Protein AF-A0A3B9V3M6-F1 (afdb_monomer_lite)

Sequence (54 aa):
MRINHPLTGSMVALITPMFEDGSVDFVALESLVEFHIASGTKAIISMGTTGESA

Foldseek 3Di:
DDDPDLPPDAEDEDQQDADPVRHTPVVVVVVVVVVCVVVVHSYYDYDDVNNPDD

Secondary structure (DSSP, 8-state):
-----S--S-EEE----B-TTS-B-HHHHHHHHHHHHHTT-SEEE--STTTT--

Structure (mmCIF, N/CA/C/O backbone):
data_AF-A0A3B9V3M6-F1
#
_entry.id   AF-A0A3B9V3M6-F1
#
loop_
_atom_site.group_PDB
_atom_site.id
_atom_site.type_symbol
_atom_site.label_atom_id
_atom_site.label_alt_id
_atom_site.label_comp_id
_atom_site.label_asym_id
_atom_site.label_entity_id
_atom_site.label_seq_id
_atom_site.pdbx_PDB_ins_code
_atom_site.Cartn_x
_atom_site.Cartn_y
_atom_site.Cartn_z
_atom_site.occupancy
_atom_site.B_iso_or_equiv
_atom_site.auth_seq_id
_atom_site.auth_comp_id
_atom_site.auth_asym_id
_atom_site.auth_atom_id
_atom_site.pdbx_PDB_model_num
ATOM 1 N N . MET A 1 1 ? -2.638 20.625 28.804 1.00 45.28 1 MET A N 1
ATOM 2 C CA . MET A 1 1 ? -3.401 20.696 27.539 1.00 45.28 1 MET A CA 1
ATOM 3 C C . MET A 1 1 ? -3.104 19.422 26.758 1.00 45.28 1 MET A C 1
ATOM 5 O O . MET A 1 1 ? -1.961 19.232 26.369 1.00 45.28 1 MET A O 1
ATOM 9 N N . ARG A 1 2 ? -4.056 18.487 26.642 1.00 55.66 2 ARG A N 1
ATOM 10 C CA . ARG A 1 2 ? -3.892 17.303 25.781 1.00 55.66 2 ARG A CA 1
ATOM 11 C C . ARG A 1 2 ? -4.357 17.694 24.386 1.00 55.66 2 ARG A C 1
ATOM 13 O O . ARG A 1 2 ? -5.529 18.006 24.208 1.00 55.66 2 ARG A O 1
ATOM 20 N N . ILE A 1 3 ? -3.439 17.727 23.429 1.00 59.28 3 ILE A N 1
ATOM 21 C CA . ILE A 1 3 ? -3.791 17.883 22.021 1.00 59.28 3 ILE A CA 1
ATOM 22 C C . ILE A 1 3 ? -4.286 16.504 21.564 1.00 59.28 3 ILE A C 1
ATOM 24 O O . ILE A 1 3 ? -3.483 15.585 21.416 1.00 59.28 3 ILE A O 1
ATOM 28 N N . ASN A 1 4 ? -5.601 16.321 21.404 1.00 57.66 4 ASN A N 1
ATOM 29 C CA . ASN A 1 4 ? -6.153 15.141 20.731 1.00 57.66 4 ASN A CA 1
ATOM 30 C C . ASN A 1 4 ? -5.825 15.265 19.239 1.00 57.66 4 ASN A C 1
ATOM 32 O O . ASN A 1 4 ? -6.624 15.769 18.454 1.00 57.66 4 ASN A O 1
ATOM 36 N N . HIS A 1 5 ? -4.611 14.872 18.861 1.00 57.47 5 HIS A N 1
ATOM 37 C CA . HIS A 1 5 ? -4.193 14.891 17.469 1.00 57.47 5 HIS A CA 1
ATOM 38 C C . HIS A 1 5 ? -4.869 13.715 16.735 1.00 57.47 5 HIS A C 1
ATOM 40 O O . HIS A 1 5 ? -4.717 12.570 17.170 1.00 57.47 5 HIS A O 1
ATOM 46 N N . PRO A 1 6 ? -5.587 13.945 15.617 1.00 60.41 6 PRO A N 1
ATOM 47 C CA . PRO A 1 6 ? -6.259 12.885 14.849 1.00 60.41 6 PRO A CA 1
ATOM 48 C C . PRO A 1 6 ? -5.313 11.836 14.231 1.00 60.41 6 PRO A C 1
ATOM 50 O O . PRO A 1 6 ? -5.780 10.841 13.691 1.00 60.41 6 PRO A O 1
ATOM 53 N N . LEU A 1 7 ? -3.993 12.020 14.343 1.00 59.91 7 LEU A N 1
ATOM 54 C CA . LEU A 1 7 ? -2.955 11.141 13.797 1.00 59.91 7 LEU A CA 1
ATOM 55 C C . LEU A 1 7 ? -2.390 10.201 14.875 1.00 59.91 7 LEU A C 1
ATOM 57 O O . LEU A 1 7 ? -1.181 10.057 15.030 1.00 59.91 7 LEU A O 1
ATOM 61 N N . THR A 1 8 ? -3.265 9.605 15.687 1.00 61.66 8 THR A N 1
ATOM 62 C CA . THR A 1 8 ? -2.878 8.646 16.734 1.00 61.66 8 THR A CA 1
ATOM 63 C C . THR A 1 8 ? -3.388 7.247 16.380 1.00 61.66 8 THR A C 1
ATOM 65 O O . THR A 1 8 ? -4.594 6.990 16.350 1.00 61.66 8 THR A O 1
ATOM 68 N N . GLY A 1 9 ? -2.466 6.329 16.081 1.00 67.00 9 GLY A N 1
ATOM 69 C CA . GLY A 1 9 ? -2.765 4.965 15.633 1.00 67.00 9 GLY A CA 1
ATOM 70 C C . GLY A 1 9 ? -1.649 4.384 14.760 1.00 67.00 9 GLY A C 1
ATOM 71 O O . GLY A 1 9 ? -0.589 4.992 14.633 1.00 67.00 9 GLY A O 1
ATOM 72 N N . SER A 1 10 ? -1.889 3.215 14.157 1.00 67.94 10 SER A N 1
ATOM 73 C CA . SER A 1 10 ? -0.988 2.645 13.147 1.00 67.94 10 SER A CA 1
ATOM 74 C C . SER A 1 10 ? -1.090 3.447 11.849 1.00 67.94 10 SER A C 1
ATOM 76 O O . SER A 1 10 ? -2.196 3.661 11.340 1.00 67.94 10 SER A O 1
ATOM 78 N N . MET A 1 11 ? 0.058 3.901 11.349 1.00 68.25 11 MET A N 1
ATOM 79 C CA . MET A 1 11 ? 0.208 4.648 10.102 1.00 68.25 11 MET A CA 1
ATOM 80 C C . MET A 1 11 ? 1.253 3.927 9.257 1.00 68.25 11 MET A C 1
ATOM 82 O O . MET A 1 11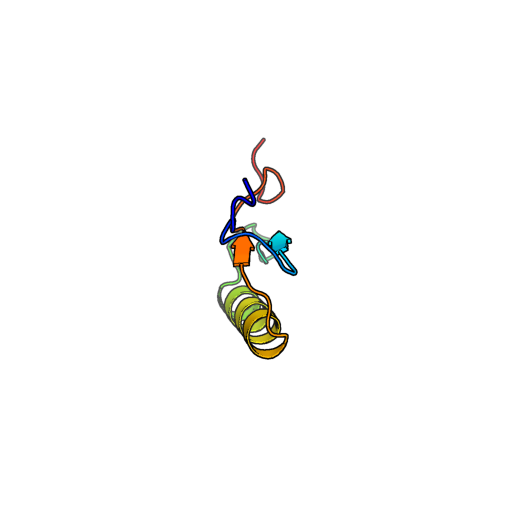 ? 2.373 3.716 9.723 1.00 68.25 11 MET A O 1
ATOM 86 N N . VAL A 1 12 ? 0.882 3.529 8.041 1.00 71.88 12 VAL A N 1
ATOM 87 C CA . VAL A 1 12 ? 1.758 2.759 7.149 1.00 71.88 12 VAL A CA 1
ATOM 88 C C . VAL A 1 12 ? 2.070 3.586 5.908 1.00 71.88 12 VAL A C 1
ATOM 90 O O . VAL A 1 12 ? 1.168 4.140 5.276 1.00 71.88 12 VAL A O 1
ATOM 93 N N . ALA A 1 13 ? 3.359 3.676 5.580 1.00 74.12 13 ALA A N 1
ATOM 94 C CA . ALA A 1 13 ? 3.815 4.148 4.281 1.00 74.12 13 ALA A CA 1
ATOM 95 C C . ALA A 1 13 ? 3.665 2.991 3.292 1.00 74.12 13 ALA A C 1
ATOM 97 O O . ALA A 1 13 ? 4.342 1.970 3.429 1.00 74.12 13 ALA A O 1
ATOM 98 N N . LEU A 1 14 ? 2.744 3.127 2.342 1.00 77.00 14 LEU A N 1
ATOM 99 C CA . LEU A 1 14 ? 2.545 2.102 1.326 1.00 77.00 14 LEU A CA 1
ATOM 100 C C . LEU A 1 14 ? 3.680 2.141 0.310 1.00 77.00 14 LEU A C 1
ATOM 102 O O . LEU A 1 14 ? 4.078 3.212 -0.148 1.00 77.00 14 LEU A O 1
ATOM 106 N N . ILE A 1 15 ? 4.161 0.956 -0.058 1.00 80.62 15 ILE A N 1
ATOM 107 C CA . ILE A 1 15 ? 4.900 0.786 -1.305 1.00 80.62 15 ILE A CA 1
ATOM 108 C C . ILE A 1 15 ? 3.941 1.034 -2.473 1.00 80.62 15 ILE A C 1
ATOM 110 O O . ILE A 1 15 ? 2.773 0.659 -2.384 1.00 80.62 15 ILE A O 1
ATOM 114 N N . THR A 1 16 ? 4.426 1.656 -3.547 1.00 85.75 16 THR A N 1
ATOM 115 C CA . THR A 1 16 ? 3.704 1.736 -4.822 1.00 85.75 16 THR A CA 1
ATOM 116 C C . THR A 1 16 ? 4.062 0.492 -5.630 1.00 85.75 16 THR A C 1
ATOM 118 O O . THR A 1 16 ? 5.199 0.406 -6.094 1.00 85.75 16 THR A O 1
ATOM 121 N N . PRO A 1 17 ? 3.164 -0.497 -5.780 1.00 85.25 17 PRO A N 1
ATOM 122 C CA . PRO A 1 17 ? 3.441 -1.655 -6.614 1.00 85.25 17 PRO A CA 1
ATOM 123 C C . PRO A 1 17 ? 3.603 -1.201 -8.064 1.00 85.25 17 PRO A C 1
ATOM 125 O O . PRO A 1 17 ? 2.796 -0.418 -8.570 1.00 85.25 17 PRO A O 1
ATOM 128 N N . MET A 1 18 ? 4.655 -1.674 -8.719 1.00 89.12 18 MET A N 1
ATOM 129 C CA . MET A 1 18 ? 4.940 -1.390 -10.120 1.00 89.12 18 MET A CA 1
ATOM 130 C C . MET A 1 18 ? 5.301 -2.687 -10.837 1.00 89.12 18 MET A C 1
ATOM 132 O O . MET A 1 18 ? 5.849 -3.612 -10.231 1.00 89.12 18 MET A O 1
ATOM 136 N N . PHE A 1 19 ? 4.990 -2.748 -12.124 1.00 87.06 19 PHE A N 1
ATOM 137 C CA . PHE A 1 19 ? 5.472 -3.780 -13.028 1.00 87.06 19 PHE A CA 1
ATOM 138 C C . PHE A 1 19 ? 6.964 -3.566 -13.332 1.00 87.06 19 PHE A C 1
ATOM 140 O O . PHE A 1 19 ? 7.531 -2.510 -13.055 1.00 87.06 19 PHE A O 1
ATOM 147 N N . GLU A 1 20 ? 7.617 -4.567 -13.928 1.00 87.44 20 GLU A N 1
ATOM 148 C CA . GLU A 1 20 ? 9.049 -4.500 -14.270 1.00 87.44 20 GLU A CA 1
ATOM 149 C C . GLU A 1 20 ? 9.391 -3.360 -15.248 1.00 87.44 20 GLU A C 1
ATOM 151 O O . GLU A 1 20 ? 10.543 -2.940 -15.329 1.00 87.44 20 GLU A O 1
ATOM 156 N N . ASP A 1 21 ? 8.397 -2.847 -15.978 1.00 89.19 21 ASP A N 1
ATOM 157 C CA . ASP A 1 21 ? 8.526 -1.705 -16.886 1.00 89.19 21 ASP A CA 1
ATOM 158 C C . ASP A 1 21 ? 8.377 -0.335 -16.191 1.00 89.19 21 ASP A C 1
ATOM 160 O O . ASP A 1 21 ? 8.454 0.700 -16.855 1.00 89.19 21 ASP A O 1
ATOM 164 N N . GLY A 1 22 ? 8.168 -0.319 -14.869 1.00 84.50 22 GLY A N 1
ATOM 165 C CA . GLY A 1 22 ? 7.960 0.886 -14.063 1.00 84.50 22 GLY A CA 1
ATOM 166 C C . GLY A 1 22 ? 6.534 1.443 -14.111 1.00 84.50 22 GLY A C 1
ATOM 167 O O . GLY A 1 22 ? 6.258 2.478 -13.503 1.00 84.50 22 GLY A O 1
ATOM 168 N N . SER A 1 23 ? 5.602 0.794 -14.815 1.00 87.62 23 SER A N 1
ATOM 169 C CA . SER A 1 23 ? 4.193 1.186 -14.771 1.00 87.62 23 SER A CA 1
ATOM 170 C C . SER A 1 23 ? 3.545 0.743 -13.457 1.00 87.62 23 SER A C 1
ATOM 172 O O . SER A 1 23 ? 3.880 -0.295 -12.894 1.00 87.62 23 SER A O 1
ATOM 174 N N . VAL A 1 24 ? 2.618 1.545 -12.931 1.00 86.75 24 VAL A N 1
ATOM 175 C CA . VAL A 1 24 ? 1.967 1.260 -11.643 1.00 86.75 24 VAL A CA 1
ATOM 176 C C . VAL A 1 24 ? 1.007 0.079 -11.773 1.00 86.75 24 VAL A C 1
ATOM 178 O O . VAL A 1 24 ? 0.111 0.083 -12.620 1.00 86.75 24 VAL A O 1
ATOM 181 N N . ASP A 1 25 ? 1.138 -0.891 -10.870 1.00 91.06 25 ASP A N 1
ATOM 182 C CA . ASP A 1 25 ? 0.170 -1.971 -10.702 1.00 91.06 25 ASP A CA 1
ATOM 183 C C . ASP A 1 25 ? -0.956 -1.513 -9.764 1.00 91.06 25 ASP A C 1
ATOM 185 O O . ASP A 1 25 ? 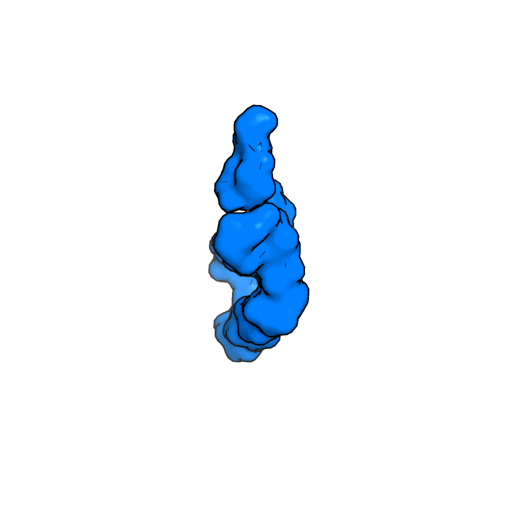-0.909 -1.651 -8.537 1.00 91.06 25 ASP A O 1
ATOM 189 N N . PHE A 1 26 ? -1.992 -0.931 -10.370 1.00 88.12 26 PHE A N 1
ATOM 190 C CA . PHE A 1 26 ? -3.167 -0.435 -9.655 1.00 88.12 26 PHE A CA 1
ATOM 191 C C . PHE A 1 26 ? -3.981 -1.544 -8.980 1.00 88.12 26 PHE A C 1
ATOM 193 O O . PHE A 1 26 ? -4.615 -1.281 -7.961 1.00 88.12 26 PHE A O 1
ATOM 200 N N . VAL A 1 27 ? -3.953 -2.773 -9.505 1.00 91.25 27 VAL A N 1
ATOM 201 C CA . VAL A 1 27 ? -4.712 -3.902 -8.945 1.00 91.25 27 VAL A CA 1
ATOM 202 C C . VAL A 1 27 ? -4.058 -4.379 -7.648 1.00 91.25 27 VAL A C 1
ATOM 204 O O . VAL A 1 27 ? -4.732 -4.592 -6.633 1.00 91.25 27 VAL A O 1
ATOM 207 N N . ALA A 1 28 ? -2.729 -4.498 -7.648 1.00 88.62 28 ALA A N 1
ATOM 208 C CA . ALA A 1 28 ? -1.975 -4.788 -6.435 1.00 88.62 28 ALA A CA 1
ATOM 209 C C . ALA A 1 28 ? -2.096 -3.650 -5.410 1.00 88.62 28 ALA A C 1
ATOM 211 O O . ALA A 1 28 ? -2.237 -3.915 -4.213 1.00 88.62 28 ALA A O 1
ATOM 21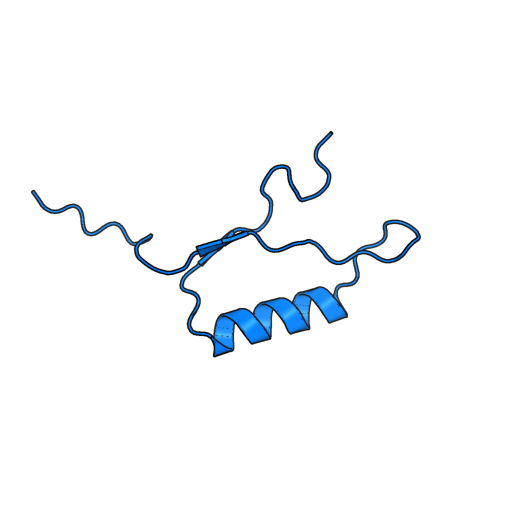2 N N . LEU A 1 29 ? -2.092 -2.391 -5.864 1.00 88.88 29 LEU A N 1
ATOM 213 C CA . LEU A 1 29 ? -2.272 -1.233 -4.989 1.00 88.88 29 LEU A CA 1
ATOM 214 C C . LEU A 1 29 ? -3.648 -1.238 -4.307 1.00 88.88 29 LEU A C 1
ATOM 216 O O . LEU A 1 29 ? -3.722 -1.030 -3.097 1.00 88.88 29 LEU A O 1
ATOM 220 N N . GLU A 1 30 ? -4.720 -1.517 -5.050 1.00 89.31 30 GLU A N 1
ATOM 221 C CA . GLU A 1 30 ? -6.078 -1.653 -4.506 1.00 89.31 30 GLU A CA 1
A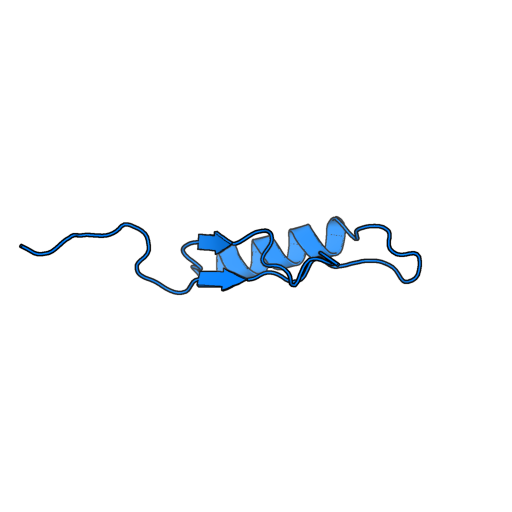TOM 222 C C . GLU A 1 30 ? -6.141 -2.757 -3.442 1.00 89.31 30 GLU A C 1
ATOM 224 O O . GLU A 1 30 ? -6.605 -2.527 -2.325 1.00 89.31 30 GLU A O 1
ATOM 229 N N . SER A 1 31 ? -5.569 -3.927 -3.737 1.00 89.00 31 SER A N 1
ATOM 230 C CA . SER A 1 31 ? -5.520 -5.053 -2.793 1.00 89.00 31 SER A CA 1
ATOM 231 C C . SER A 1 31 ? -4.776 -4.701 -1.498 1.00 89.00 31 SER A C 1
ATOM 233 O O . SER A 1 31 ? -5.176 -5.107 -0.403 1.00 89.00 31 SER A O 1
ATOM 235 N N . LEU A 1 32 ? -3.695 -3.924 -1.604 1.00 87.19 32 LEU A N 1
ATOM 236 C CA . LEU A 1 32 ? -2.912 -3.464 -0.461 1.00 87.19 32 LEU A CA 1
ATOM 237 C C . LEU A 1 32 ? -3.701 -2.462 0.395 1.00 87.19 32 LEU A C 1
ATOM 239 O O . LEU A 1 32 ? -3.683 -2.548 1.624 1.00 87.19 32 LEU A O 1
ATOM 243 N N . VAL A 1 33 ? -4.437 -1.546 -0.236 1.00 87.00 33 VAL A N 1
ATOM 244 C CA . VAL A 1 33 ? -5.331 -0.608 0.458 1.00 87.00 33 VAL A CA 1
ATOM 245 C C . VAL A 1 33 ? -6.417 -1.364 1.224 1.00 87.00 33 VAL A C 1
ATOM 247 O O . VAL A 1 33 ? -6.594 -1.115 2.419 1.00 87.00 33 VAL A O 1
ATOM 250 N N . GLU A 1 34 ? -7.076 -2.334 0.593 1.00 88.00 34 GLU A N 1
ATOM 251 C CA . GLU A 1 34 ? -8.114 -3.152 1.235 1.00 88.00 34 GLU A CA 1
ATOM 252 C C . GLU A 1 34 ? -7.579 -3.939 2.438 1.00 88.00 34 GLU A C 1
ATOM 254 O O . GLU A 1 34 ? -8.216 -3.984 3.494 1.00 88.00 34 GLU A O 1
ATOM 259 N N . PHE A 1 35 ? -6.361 -4.481 2.346 1.00 87.31 35 PHE A N 1
ATOM 260 C CA . PHE A 1 35 ? -5.696 -5.112 3.489 1.00 87.31 35 PHE A CA 1
ATOM 261 C C . PHE A 1 35 ? -5.529 -4.145 4.674 1.00 87.31 35 PHE A C 1
ATOM 263 O O . PHE A 1 35 ? -5.780 -4.512 5.830 1.00 87.31 35 PHE A O 1
ATOM 270 N N . HIS A 1 36 ? -5.132 -2.897 4.413 1.00 85.00 36 HIS A N 1
ATOM 271 C CA . HIS A 1 36 ? -4.955 -1.892 5.461 1.00 85.00 36 HIS A CA 1
ATOM 272 C C . HIS A 1 36 ? -6.275 -1.411 6.061 1.00 85.00 36 HIS A C 1
ATOM 274 O O . HIS A 1 36 ? -6.328 -1.204 7.281 1.00 85.00 36 HIS A O 1
ATOM 280 N N . ILE A 1 37 ? -7.325 -1.291 5.244 1.00 83.69 37 ILE A N 1
ATOM 281 C CA . ILE A 1 37 ? -8.694 -1.008 5.691 1.00 83.69 37 ILE A CA 1
ATOM 282 C C . ILE A 1 37 ? -9.172 -2.128 6.621 1.00 83.69 37 ILE A C 1
ATOM 284 O O . ILE A 1 37 ? -9.555 -1.853 7.761 1.00 83.69 37 ILE A O 1
ATOM 288 N N . ALA A 1 38 ? -9.067 -3.389 6.189 1.00 85.00 38 ALA A N 1
ATOM 289 C CA . ALA A 1 38 ? -9.456 -4.555 6.984 1.00 85.00 38 ALA A CA 1
ATOM 290 C C . ALA A 1 38 ? -8.660 -4.670 8.298 1.00 85.00 38 ALA A C 1
ATOM 292 O O . ALA A 1 38 ? -9.202 -5.078 9.324 1.00 85.00 38 ALA A O 1
ATOM 293 N N . SER A 1 39 ? -7.391 -4.253 8.292 1.00 82.75 39 SER A N 1
ATOM 294 C CA . SER A 1 39 ? -6.516 -4.252 9.474 1.00 82.75 39 SER A CA 1
ATOM 295 C C . SER A 1 39 ? -6.787 -3.097 10.453 1.00 82.75 39 SER A C 1
ATOM 297 O O . SER A 1 39 ? -6.132 -3.008 11.493 1.00 82.75 39 SER A O 1
ATOM 299 N N . GLY A 1 40 ? -7.721 -2.188 10.146 1.00 79.62 40 GLY A N 1
ATOM 300 C CA . GLY A 1 40 ? -8.034 -1.032 10.992 1.00 79.62 40 GLY A CA 1
ATOM 301 C C . GLY A 1 40 ? -6.937 0.039 11.003 1.00 79.62 40 GLY A C 1
ATOM 302 O O . GLY A 1 40 ? -6.792 0.777 11.985 1.00 79.62 40 GLY A O 1
ATOM 303 N N . THR A 1 41 ? -6.145 0.122 9.930 1.00 76.19 41 THR A N 1
ATOM 304 C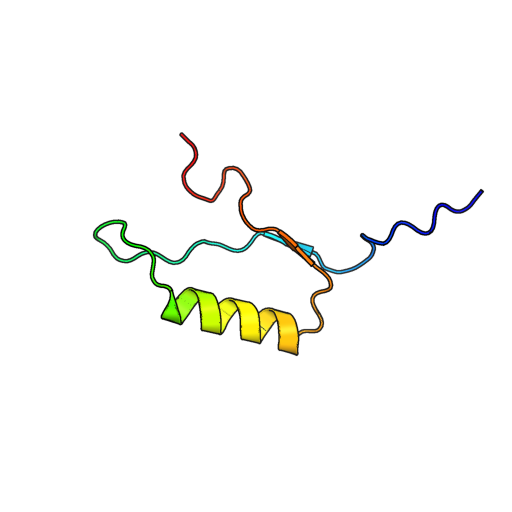 CA . THR A 1 41 ? -5.120 1.162 9.762 1.00 76.19 41 THR A CA 1
ATOM 305 C C . THR A 1 41 ? -5.806 2.523 9.690 1.00 76.19 41 THR A C 1
ATOM 307 O O . THR A 1 41 ? -6.723 2.724 8.898 1.00 76.19 41 THR A O 1
ATOM 310 N N . LYS A 1 42 ? -5.381 3.472 10.531 1.00 69.62 42 LYS A N 1
ATOM 311 C CA . LYS A 1 42 ? -6.093 4.752 10.678 1.00 69.62 42 LYS A CA 1
ATOM 312 C C . LYS A 1 42 ? -5.706 5.801 9.645 1.00 69.62 42 LYS A C 1
ATOM 314 O O . LYS A 1 42 ? -6.466 6.740 9.432 1.00 69.62 42 LYS A O 1
ATOM 319 N N . ALA A 1 43 ? -4.532 5.665 9.039 1.00 69.31 43 ALA A N 1
ATOM 320 C CA . ALA A 1 43 ? -4.109 6.509 7.937 1.00 69.31 43 ALA A CA 1
ATOM 321 C C . ALA A 1 43 ? -3.157 5.740 7.023 1.00 69.31 43 ALA A C 1
ATOM 323 O O . ALA A 1 43 ? -2.225 5.078 7.487 1.00 69.31 43 ALA A O 1
ATOM 324 N N . ILE A 1 44 ? -3.393 5.873 5.724 1.00 73.00 44 ILE A N 1
ATOM 325 C CA . ILE A 1 44 ? -2.459 5.484 4.678 1.00 73.00 44 ILE A CA 1
ATOM 326 C C . ILE A 1 44 ? -1.720 6.753 4.278 1.00 73.00 44 ILE A C 1
ATOM 328 O O . ILE A 1 44 ? -2.347 7.739 3.890 1.00 73.00 44 ILE A O 1
ATOM 332 N N . ILE A 1 45 ? -0.395 6.741 4.398 1.00 66.94 45 ILE A N 1
ATOM 333 C CA . ILE A 1 45 ? 0.430 7.837 3.899 1.00 66.94 45 ILE A CA 1
ATOM 334 C C . ILE A 1 45 ? 0.883 7.444 2.497 1.00 66.94 45 ILE A C 1
ATOM 336 O O . ILE A 1 45 ? 1.812 6.651 2.333 1.00 66.94 45 ILE A O 1
ATOM 340 N N . SER A 1 46 ? 0.188 7.968 1.488 1.00 60.31 46 SER A N 1
ATOM 341 C CA . SER A 1 46 ? 0.626 7.864 0.099 1.00 60.31 46 SER A CA 1
ATOM 342 C C . SER A 1 46 ? 1.820 8.794 -0.105 1.00 60.31 46 SER A C 1
ATOM 344 O O . SER A 1 46 ? 1.695 9.997 0.123 1.00 60.31 46 SER A O 1
ATOM 346 N N . MET A 1 47 ? 2.940 8.241 -0.572 1.00 63.47 47 MET A N 1
ATOM 347 C CA . MET A 1 47 ? 4.148 8.977 -0.961 1.00 63.47 47 MET A CA 1
ATOM 348 C C . MET A 1 47 ? 4.960 9.569 0.214 1.00 63.47 47 MET A C 1
ATOM 350 O O . MET A 1 47 ? 4.891 10.751 0.540 1.00 63.47 47 MET A O 1
ATOM 354 N N . GLY A 1 48 ? 5.814 8.737 0.818 1.00 49.91 48 GLY A N 1
ATOM 355 C CA . GLY A 1 48 ? 7.137 9.199 1.257 1.00 49.91 48 GLY A CA 1
ATOM 356 C C . GLY A 1 48 ? 8.098 9.135 0.065 1.00 49.91 48 GLY A C 1
ATOM 357 O O . GLY A 1 48 ? 7.767 8.522 -0.945 1.00 49.91 48 GLY A O 1
ATOM 358 N N . THR A 1 49 ? 9.299 9.701 0.161 1.00 55.50 49 THR A N 1
ATOM 359 C CA . THR A 1 49 ? 10.380 9.595 -0.852 1.00 55.50 49 THR A CA 1
ATOM 360 C C . THR A 1 49 ? 10.686 8.160 -1.333 1.00 55.50 49 THR A C 1
ATOM 362 O O . THR A 1 49 ? 11.371 7.965 -2.329 1.00 55.50 49 THR A O 1
ATOM 365 N N . THR A 1 50 ? 10.124 7.157 -0.663 1.00 55.00 50 THR A N 1
ATOM 366 C CA . THR A 1 50 ? 10.009 5.742 -1.027 1.00 55.00 50 THR A CA 1
ATOM 367 C C . THR A 1 50 ? 9.114 5.416 -2.238 1.00 55.00 50 THR A C 1
ATOM 369 O O . THR A 1 50 ? 9.051 4.251 -2.612 1.00 55.00 50 THR A O 1
ATOM 372 N N . GLY A 1 51 ? 8.433 6.391 -2.852 1.00 52.56 51 GLY A N 1
ATOM 373 C CA . GLY A 1 51 ? 7.688 6.239 -4.114 1.00 52.56 51 GLY A CA 1
ATOM 374 C C . GLY A 1 51 ? 8.477 6.643 -5.369 1.00 52.56 51 GLY A C 1
ATOM 375 O O . GLY A 1 51 ? 7.888 7.243 -6.256 1.00 52.56 51 GLY A O 1
ATOM 376 N N . GLU A 1 52 ? 9.789 6.380 -5.406 1.00 49.75 52 GLU A N 1
ATOM 377 C CA . GLU A 1 52 ? 10.719 6.814 -6.471 1.00 49.75 52 GLU A CA 1
ATOM 378 C C . GLU A 1 52 ? 10.798 8.337 -6.669 1.00 49.75 52 GLU A C 1
ATOM 380 O O . GLU A 1 52 ? 10.664 8.859 -7.773 1.00 49.75 52 GLU A O 1
ATOM 385 N N . SER A 1 53 ? 11.068 9.078 -5.591 1.00 47.31 53 SER A N 1
ATOM 386 C CA . SER A 1 53 ? 11.531 10.462 -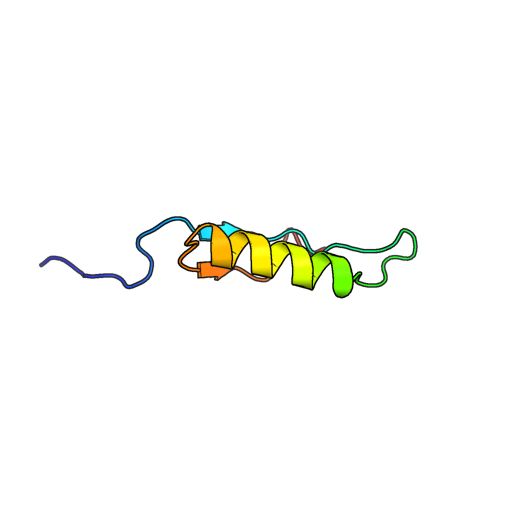5.727 1.00 47.31 53 SER A CA 1
ATOM 387 C C . SER A 1 53 ? 13.059 10.476 -5.646 1.00 47.31 53 SER A C 1
ATOM 389 O O . SER A 1 53 ? 13.623 10.551 -4.553 1.00 47.31 53 SER A O 1
ATOM 391 N N . ALA A 1 54 ? 13.712 10.349 -6.802 1.00 42.69 54 ALA A N 1
ATOM 392 C CA . ALA A 1 54 ? 15.072 10.850 -7.005 1.00 42.69 54 ALA A CA 1
ATOM 393 C C . ALA A 1 54 ? 15.019 12.321 -7.438 1.00 42.69 54 ALA A C 1
ATOM 395 O O . ALA A 1 54 ? 14.062 12.685 -8.161 1.00 42.69 54 ALA A O 1
#

pLDDT: mean 73.52, std 14.54, range [42.69, 91.25]

Radius of gyration: 13.97 Å; chains: 1; bounding box: 24×26×44 Å